Protein AF-A0A821Y9J2-F1 (afdb_monomer_lite)

Organism: NCBI:txid345717

Sequence (134 aa):
MSSCFGCQQLVSVTDKICCFDCKNNFHYGCVGYTKTSFSRLTAKAKSNWKCPACKLPTKNDDKSPVKSISYSPPPHAPLPSAAGNLDEYFRSMEVSLLSKLKTELVSLIEDKILKDIQKKVGAIPQVKAHLDEV

Foldseek 3Di:
DAAAPQPRHDDDPLQWAAALPPRGIHGCVSQPDDSVRVVPQDPVCRNHDHGPVRPDDPPDDDDDPDPPPPPPPPDDDPDPPPVVVVVVVVVVVVVVVVVVVVVVVVVVVVVVVVVVVVVVVVPDPPPPPPPDDD

Secondary structure (DSSP, 8-state):
-EE-TTT-SEE-TTTEEE-TTT--EEETGGGT--HHHHHTS-HHHHHT---HHHHS---------------PPPP------THHHHHHHHHHHHHHHHHHHHHHHHHHHHHHHHHHHHHHHHTS----------

pLDDT: mean 80.77, std 18.37, range [44.44, 97.0]

Radius of gyration: 32.77 Å; chains: 1; bounding box: 93×41×90 Å

InterPro domains:
  IPR001965 Zinc finger, PHD-type [SM00249] (3-55)
  IPR011011 Zinc finger, FYVE/PHD-type [SSF57903] (3-56)
  IPR013083 Zinc finger, RING/FYVE/PHD-type [G3DSA:3.30.40.10] (1-72)
  IPR019786 Zinc finger, PHD-type, conserved site [PS01359] (4-54)
  IPR019787 Zinc finger, PHD-finger [PF27108] (2-54)

Structure (mmCIF, N/CA/C/O backbone):
data_AF-A0A821Y9J2-F1
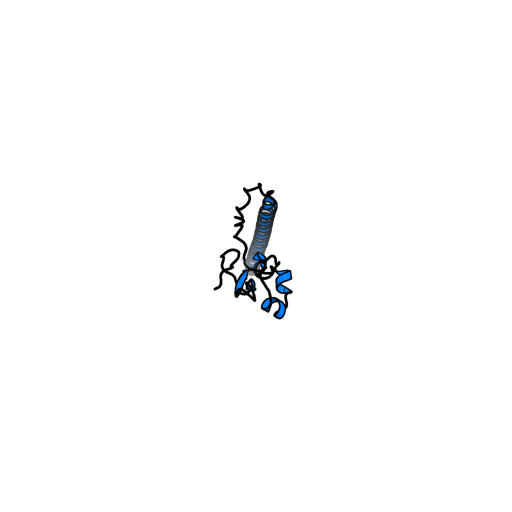#
_entry.id   AF-A0A821Y9J2-F1
#
loop_
_atom_site.group_PDB
_atom_site.id
_atom_site.type_symbol
_atom_site.label_atom_id
_atom_site.label_alt_id
_atom_site.label_comp_id
_atom_site.label_asym_id
_atom_site.label_entity_id
_atom_site.label_seq_id
_atom_site.pdbx_PDB_ins_code
_atom_site.Cartn_x
_atom_site.Cartn_y
_atom_site.Cartn_z
_atom_site.occupancy
_atom_site.B_iso_or_equiv
_atom_site.auth_seq_id
_atom_site.auth_comp_id
_atom_site.auth_asym_id
_atom_site.auth_atom_id
_atom_site.pdbx_PDB_model_num
ATOM 1 N N . MET A 1 1 ? 17.643 -6.835 10.081 1.00 61.47 1 MET A N 1
ATOM 2 C CA . MET A 1 1 ? 16.664 -5.972 9.380 1.00 61.47 1 MET A CA 1
ATOM 3 C C . MET A 1 1 ? 17.356 -5.364 8.170 1.00 61.47 1 MET A C 1
ATOM 5 O O . MET A 1 1 ? 18.513 -4.996 8.302 1.00 61.47 1 MET A O 1
ATOM 9 N N . SER A 1 2 ? 16.714 -5.325 7.003 1.00 86.19 2 SER A N 1
ATOM 10 C CA . SER A 1 2 ? 17.305 -4.765 5.775 1.00 86.19 2 SER A CA 1
ATOM 11 C C . SER A 1 2 ? 16.706 -3.394 5.465 1.00 86.19 2 SER A C 1
ATOM 13 O O . SER A 1 2 ? 15.494 -3.222 5.598 1.00 86.19 2 SER A O 1
ATOM 15 N N . SER A 1 3 ? 17.535 -2.444 5.036 1.00 94.88 3 SER A N 1
ATOM 16 C CA . SER A 1 3 ? 17.102 -1.133 4.544 1.00 94.88 3 SER A CA 1
ATOM 17 C C . SER A 1 3 ? 16.779 -1.172 3.048 1.00 94.88 3 SER A C 1
ATOM 19 O O . SER A 1 3 ? 17.270 -2.022 2.300 1.00 94.88 3 SER A O 1
ATOM 21 N N . CYS A 1 4 ? 15.911 -0.262 2.619 1.00 95.56 4 CYS A N 1
ATOM 22 C CA . CYS A 1 4 ? 15.551 -0.061 1.227 1.00 95.56 4 CYS A CA 1
ATOM 23 C C . CYS A 1 4 ? 16.671 0.696 0.531 1.00 95.56 4 CYS A C 1
ATOM 25 O O . CYS A 1 4 ? 17.029 1.788 0.957 1.00 95.56 4 CYS A O 1
ATOM 27 N N . PHE A 1 5 ? 17.176 0.182 -0.582 1.00 94.75 5 PHE A N 1
ATOM 28 C CA . PHE A 1 5 ? 18.207 0.881 -1.344 1.00 94.75 5 PHE A CA 1
ATOM 29 C C . PHE A 1 5 ? 17.687 2.175 -2.004 1.00 94.75 5 PHE A C 1
ATOM 31 O O . PHE A 1 5 ? 18.462 3.088 -2.256 1.00 94.75 5 PHE A O 1
ATOM 38 N N . GLY A 1 6 ? 16.375 2.280 -2.260 1.00 91.38 6 GLY A N 1
ATOM 39 C CA . GLY A 1 6 ? 15.769 3.460 -2.890 1.00 91.38 6 GLY A CA 1
ATOM 40 C C . GLY A 1 6 ? 15.530 4.637 -1.938 1.00 91.38 6 GLY A C 1
ATOM 41 O O . GLY A 1 6 ? 15.827 5.771 -2.290 1.00 91.38 6 GLY A O 1
ATOM 42 N N . CYS A 1 7 ? 14.998 4.381 -0.739 1.00 94.31 7 CYS A N 1
ATOM 43 C CA . CYS A 1 7 ? 14.634 5.433 0.224 1.00 94.31 7 CYS A CA 1
ATOM 44 C C . CYS A 1 7 ? 15.419 5.382 1.542 1.00 94.31 7 CYS A C 1
ATOM 46 O O . CYS A 1 7 ? 15.161 6.184 2.432 1.00 94.31 7 CYS A O 1
ATOM 48 N N . GLN A 1 8 ? 16.338 4.425 1.693 1.00 94.00 8 GLN A N 1
ATOM 49 C CA . GLN A 1 8 ? 17.177 4.199 2.880 1.00 94.00 8 GLN A CA 1
ATOM 50 C C . GLN A 1 8 ? 16.425 3.860 4.182 1.00 94.00 8 GLN A C 1
ATOM 52 O O . GLN A 1 8 ? 17.053 3.587 5.202 1.00 94.00 8 GLN A O 1
ATOM 57 N N . GLN A 1 9 ? 15.093 3.777 4.157 1.00 93.56 9 GLN A N 1
ATOM 58 C CA . GLN A 1 9 ? 14.280 3.396 5.314 1.00 93.56 9 GLN A CA 1
ATOM 59 C C . GLN A 1 9 ? 14.241 1.876 5.525 1.00 93.56 9 GLN A C 1
ATOM 61 O O . GLN A 1 9 ? 14.489 1.091 4.607 1.00 93.56 9 GLN A O 1
ATOM 66 N N . LEU A 1 10 ? 13.896 1.444 6.740 1.00 94.81 10 LEU A N 1
ATOM 67 C CA . LEU A 1 10 ? 13.736 0.027 7.077 1.00 94.81 10 LEU A CA 1
ATOM 68 C C . LEU A 1 10 ? 12.617 -0.631 6.256 1.00 94.81 10 LEU A C 1
ATOM 70 O O . LEU A 1 10 ? 11.542 -0.063 6.059 1.00 94.81 10 LEU A O 1
ATOM 74 N N . VAL A 1 11 ? 12.864 -1.858 5.795 1.00 94.06 11 VAL A N 1
ATOM 75 C CA . VAL A 1 11 ? 11.903 -2.646 5.012 1.00 94.06 11 VAL A CA 1
ATOM 76 C C . VAL A 1 11 ? 11.350 -3.780 5.870 1.00 94.06 11 VAL A C 1
ATOM 78 O O . VAL A 1 11 ? 12.106 -4.608 6.387 1.00 94.06 11 VAL A O 1
ATOM 81 N N . SER A 1 12 ? 10.023 -3.832 5.995 1.00 91.19 12 SER A N 1
ATOM 82 C CA . SER A 1 12 ? 9.306 -4.944 6.624 1.00 91.19 12 SER A CA 1
ATOM 83 C C . SER A 1 12 ? 9.428 -6.210 5.767 1.00 91.19 12 SER A C 1
ATOM 85 O O . SER A 1 12 ? 9.568 -6.140 4.549 1.00 91.19 12 SER A O 1
ATOM 87 N N . VAL A 1 13 ? 9.354 -7.400 6.370 1.00 87.94 13 VAL A N 1
ATOM 88 C CA . VAL A 1 13 ? 9.449 -8.664 5.610 1.00 87.94 13 VAL A CA 1
ATOM 89 C C . VAL A 1 13 ? 8.327 -8.785 4.569 1.00 87.94 13 VAL A C 1
ATOM 91 O O . VAL A 1 13 ? 8.549 -9.340 3.495 1.00 87.94 13 VAL A O 1
ATOM 94 N N . THR A 1 14 ? 7.149 -8.229 4.860 1.00 88.94 14 THR A N 1
ATOM 95 C CA . THR A 1 14 ? 5.960 -8.274 3.998 1.00 88.94 14 THR A CA 1
ATOM 96 C C . THR A 1 14 ? 6.029 -7.316 2.817 1.00 88.94 14 THR A C 1
ATOM 98 O O . THR A 1 14 ? 5.460 -7.618 1.771 1.00 88.94 14 THR A O 1
ATOM 101 N N . ASP A 1 15 ? 6.743 -6.196 2.955 1.00 90.31 15 ASP A N 1
ATOM 102 C CA . ASP A 1 15 ? 6.830 -5.167 1.912 1.00 90.31 15 ASP A CA 1
ATOM 103 C C . ASP A 1 15 ? 8.137 -5.245 1.108 1.00 90.31 15 ASP A C 1
ATOM 105 O O . ASP A 1 15 ? 8.408 -4.394 0.256 1.00 90.31 15 ASP A O 1
ATOM 109 N N . LYS A 1 16 ? 8.944 -6.280 1.368 1.00 94.44 16 LYS A N 1
ATOM 110 C CA . LYS A 1 16 ? 10.270 -6.481 0.788 1.00 94.44 16 LYS A CA 1
ATOM 111 C C . LYS A 1 16 ? 10.221 -7.170 -0.569 1.00 94.44 16 LYS A C 1
ATOM 113 O O . LYS A 1 16 ? 9.673 -8.263 -0.708 1.00 94.44 16 LYS A O 1
ATOM 118 N N . ILE A 1 17 ? 10.933 -6.601 -1.535 1.00 95.25 17 ILE A N 1
ATOM 119 C CA . ILE A 1 17 ? 11.328 -7.268 -2.777 1.00 95.25 17 ILE A CA 1
ATOM 120 C C . ILE A 1 17 ? 12.850 -7.185 -2.940 1.00 95.25 17 ILE A C 1
ATOM 122 O O . ILE A 1 17 ? 13.462 -6.173 -2.598 1.00 95.25 17 ILE A O 1
ATOM 126 N N . CYS A 1 18 ? 13.474 -8.265 -3.409 1.00 96.00 18 CYS A N 1
ATOM 127 C CA . CYS A 1 18 ? 14.926 -8.360 -3.550 1.00 96.00 18 CYS A CA 1
ATOM 128 C C . CYS A 1 18 ? 15.294 -8.491 -5.026 1.00 96.00 18 CYS A C 1
ATOM 130 O O . CYS A 1 18 ? 14.705 -9.304 -5.737 1.00 96.00 18 CYS A O 1
ATOM 132 N N . CYS A 1 19 ? 16.252 -7.687 -5.485 1.00 96.00 19 CYS A N 1
ATOM 133 C CA . CYS A 1 19 ? 16.752 -7.787 -6.850 1.00 96.00 19 CYS A CA 1
ATOM 134 C C . CYS A 1 19 ? 17.575 -9.067 -7.030 1.00 96.00 19 CYS A C 1
ATOM 136 O O . CYS A 1 19 ? 18.508 -9.324 -6.269 1.00 96.00 19 CYS A O 1
ATOM 138 N N . PHE A 1 20 ? 17.280 -9.837 -8.074 1.00 95.38 20 PHE A N 1
ATOM 139 C CA . PHE A 1 20 ? 18.006 -11.059 -8.395 1.00 95.38 20 PHE A CA 1
ATOM 140 C C . PHE A 1 20 ? 19.483 -10.799 -8.723 1.00 95.38 20 PHE A C 1
ATOM 142 O O . PHE A 1 20 ? 20.326 -11.595 -8.314 1.00 95.38 20 PHE A O 1
ATOM 149 N N . ASP A 1 21 ? 19.801 -9.682 -9.379 1.00 94.62 21 ASP A N 1
ATOM 150 C CA . ASP A 1 21 ? 21.167 -9.381 -9.820 1.00 94.62 21 ASP A CA 1
ATOM 151 C C . ASP A 1 21 ? 21.983 -8.706 -8.706 1.00 94.62 21 ASP A C 1
ATOM 153 O O . ASP A 1 21 ? 22.954 -9.273 -8.215 1.00 94.62 21 ASP A O 1
ATOM 157 N N . CYS A 1 22 ? 21.568 -7.521 -8.242 1.00 94.56 22 CYS A N 1
ATOM 158 C CA . CYS A 1 22 ? 22.344 -6.741 -7.268 1.00 94.56 22 CYS A CA 1
ATOM 159 C C . CYS A 1 22 ? 22.079 -7.091 -5.796 1.00 94.56 22 CYS A C 1
ATOM 161 O O . CYS A 1 22 ? 22.680 -6.482 -4.917 1.00 94.56 22 CYS A O 1
ATOM 163 N N . LYS A 1 23 ? 21.156 -8.021 -5.507 1.00 94.94 23 LYS A N 1
ATOM 164 C CA . LYS A 1 23 ? 20.780 -8.482 -4.150 1.00 94.94 23 LYS A CA 1
ATOM 165 C C . LYS A 1 23 ? 20.312 -7.390 -3.176 1.00 94.94 23 LYS A C 1
ATOM 167 O O . LYS A 1 23 ? 20.093 -7.661 -1.996 1.00 94.94 23 LYS A O 1
ATOM 172 N N . ASN A 1 24 ? 20.097 -6.172 -3.668 1.00 95.44 24 ASN A N 1
ATOM 173 C CA . ASN A 1 24 ? 19.572 -5.069 -2.878 1.00 95.44 24 ASN A CA 1
ATOM 174 C C . ASN A 1 24 ? 18.085 -5.267 -2.563 1.00 95.44 24 ASN A C 1
ATOM 176 O O . ASN A 1 24 ? 17.319 -5.798 -3.377 1.00 95.44 24 ASN A O 1
ATOM 180 N N . ASN A 1 25 ? 17.688 -4.797 -1.379 1.00 95.88 25 ASN A N 1
ATOM 181 C CA . ASN A 1 25 ? 16.315 -4.855 -0.891 1.00 95.88 25 ASN A CA 1
ATOM 182 C C . ASN A 1 25 ? 15.598 -3.537 -1.184 1.00 95.88 25 ASN A C 1
ATOM 184 O O . ASN A 1 25 ? 16.173 -2.459 -1.041 1.00 95.88 25 ASN A O 1
ATOM 188 N N . PHE A 1 26 ? 14.329 -3.628 -1.562 1.00 95.62 26 PHE A N 1
ATOM 189 C CA . PHE A 1 26 ? 13.484 -2.481 -1.865 1.00 95.62 26 PHE A CA 1
ATOM 190 C C . PHE A 1 26 ? 12.104 -2.675 -1.240 1.00 95.62 26 PHE A C 1
ATOM 192 O O . PHE A 1 26 ? 11.627 -3.807 -1.127 1.00 95.62 26 PHE A O 1
ATOM 199 N N . HIS A 1 27 ? 11.434 -1.578 -0.888 1.00 96.62 27 HIS A N 1
ATOM 200 C CA . HIS A 1 27 ? 9.980 -1.618 -0.743 1.00 96.62 27 HIS A CA 1
ATOM 201 C C . HIS A 1 27 ? 9.363 -1.823 -2.123 1.00 96.62 27 HIS A C 1
ATOM 203 O O . HIS A 1 27 ? 9.787 -1.171 -3.081 1.00 96.62 27 HIS A O 1
ATOM 209 N N . TYR A 1 28 ? 8.327 -2.656 -2.235 1.00 95.44 28 TYR A N 1
ATOM 210 C CA . TYR A 1 28 ? 7.600 -2.797 -3.505 1.00 95.44 28 TYR A CA 1
ATOM 211 C C . TYR A 1 28 ? 7.069 -1.441 -4.013 1.00 95.44 28 TYR A C 1
ATOM 213 O O . TYR A 1 28 ? 7.065 -1.199 -5.219 1.00 95.44 28 TYR A O 1
ATOM 221 N N . GLY A 1 29 ? 6.705 -0.530 -3.100 1.00 95.25 29 GLY A N 1
ATOM 222 C CA . GLY A 1 29 ? 6.253 0.825 -3.423 1.00 95.25 29 GLY A CA 1
ATOM 223 C C . GLY A 1 29 ? 7.350 1.712 -4.017 1.00 95.25 29 GLY A C 1
ATOM 224 O O . GLY A 1 29 ? 7.105 2.408 -4.997 1.00 95.25 29 GLY A O 1
ATOM 225 N N . CYS A 1 30 ? 8.586 1.628 -3.509 1.00 94.94 30 CYS A N 1
ATOM 226 C CA . CYS A 1 30 ? 9.722 2.404 -4.029 1.00 94.94 30 CYS A CA 1
ATOM 227 C C . CYS A 1 30 ? 10.096 2.041 -5.471 1.00 94.94 30 CYS A C 1
ATOM 229 O O . CYS A 1 30 ? 10.804 2.793 -6.131 1.00 94.94 30 CYS A O 1
ATOM 231 N N . VAL A 1 31 ? 9.649 0.880 -5.951 1.00 93.75 31 VAL A N 1
ATOM 232 C CA . VAL A 1 31 ? 9.928 0.385 -7.305 1.00 93.75 31 VAL A CA 1
ATOM 233 C C . VAL A 1 31 ? 8.672 0.349 -8.182 1.00 93.75 31 VAL A C 1
ATOM 235 O O . VAL A 1 31 ? 8.684 -0.278 -9.239 1.00 93.75 31 VAL A O 1
ATOM 238 N N . GLY A 1 32 ? 7.601 1.031 -7.757 1.00 91.88 32 GLY A N 1
ATOM 239 C CA . GLY A 1 32 ? 6.408 1.288 -8.567 1.00 91.88 32 GLY A CA 1
ATOM 240 C C . GLY A 1 32 ? 5.311 0.224 -8.504 1.00 91.88 32 GLY A C 1
ATOM 241 O O . GLY A 1 32 ? 4.380 0.280 -9.304 1.00 91.88 32 GLY A O 1
ATOM 242 N N . TYR A 1 33 ? 5.374 -0.741 -7.581 1.00 93.88 33 TYR A N 1
ATOM 243 C CA . TYR A 1 33 ? 4.249 -1.652 -7.356 1.00 93.88 33 TYR A CA 1
ATOM 244 C C . TYR A 1 33 ? 3.246 -1.075 -6.362 1.00 93.88 33 TYR A C 1
ATOM 246 O O . TYR A 1 33 ? 3.590 -0.442 -5.366 1.00 93.88 33 TYR A O 1
ATOM 254 N N . THR A 1 34 ? 1.984 -1.408 -6.588 1.00 94.88 34 THR A N 1
ATOM 255 C CA . THR A 1 34 ? 0.922 -1.301 -5.586 1.00 94.88 34 THR A CA 1
ATOM 256 C C . THR A 1 34 ? 0.865 -2.573 -4.740 1.00 94.88 34 THR A C 1
ATOM 258 O O . THR A 1 34 ? 1.289 -3.645 -5.177 1.00 94.88 34 THR A O 1
ATOM 261 N N . LYS A 1 35 ? 0.262 -2.504 -3.548 1.00 92.75 35 LYS A N 1
ATOM 262 C CA . LYS A 1 35 ? 0.072 -3.683 -2.683 1.00 92.75 35 LYS A CA 1
ATOM 263 C C . LYS A 1 35 ? -0.643 -4.835 -3.409 1.00 92.75 35 LYS A C 1
ATOM 265 O O . LYS A 1 35 ? -0.257 -5.990 -3.259 1.00 92.75 35 LYS A O 1
ATOM 270 N N . THR A 1 36 ? -1.645 -4.515 -4.231 1.00 93.06 36 THR A N 1
ATOM 271 C CA . THR A 1 36 ? -2.427 -5.488 -5.014 1.00 93.06 36 THR A CA 1
ATOM 272 C C . THR A 1 36 ? -1.638 -6.108 -6.165 1.00 93.06 36 THR A C 1
ATOM 274 O O . THR A 1 36 ? -1.768 -7.298 -6.434 1.00 93.06 36 THR A O 1
ATOM 277 N N . SER A 1 37 ? -0.798 -5.336 -6.856 1.00 93.12 37 SER A N 1
ATOM 278 C CA . SER A 1 37 ? 0.056 -5.883 -7.919 1.00 93.12 37 SER A CA 1
ATOM 279 C C . SER A 1 37 ? 1.203 -6.714 -7.346 1.00 93.12 37 SER A C 1
ATOM 281 O O . SER A 1 37 ? 1.516 -7.767 -7.897 1.00 93.12 37 SER A O 1
ATOM 283 N N . PHE A 1 38 ? 1.765 -6.315 -6.202 1.00 94.50 38 PHE A N 1
ATOM 284 C CA . PHE A 1 38 ? 2.802 -7.074 -5.505 1.00 94.50 38 PHE A CA 1
ATOM 285 C C . PHE A 1 38 ? 2.286 -8.397 -4.916 1.00 94.50 38 PHE A C 1
ATOM 287 O O . PHE A 1 38 ? 2.983 -9.415 -4.976 1.00 94.50 38 PHE A O 1
ATOM 294 N N . SER A 1 39 ? 1.066 -8.422 -4.369 1.00 93.56 39 SER A N 1
ATOM 295 C CA . SER A 1 39 ? 0.463 -9.654 -3.842 1.00 93.56 39 SER A CA 1
ATOM 296 C C . SER A 1 39 ? 0.145 -10.671 -4.940 1.00 93.56 39 SER A C 1
ATOM 298 O O . SER A 1 39 ? 0.272 -11.869 -4.707 1.00 93.56 39 SER A O 1
ATOM 300 N N . ARG A 1 40 ? -0.184 -10.204 -6.150 1.00 94.31 40 ARG A N 1
ATOM 301 C CA . ARG A 1 40 ? -0.430 -11.051 -7.328 1.00 94.31 40 ARG A CA 1
ATOM 302 C C . ARG A 1 40 ? 0.833 -11.672 -7.929 1.00 94.31 40 ARG A C 1
ATOM 304 O O . ARG A 1 40 ? 0.717 -12.598 -8.729 1.00 94.31 40 ARG A O 1
ATOM 311 N N . LEU A 1 41 ? 2.029 -11.183 -7.587 1.00 91.81 41 LEU A N 1
ATOM 312 C CA . LEU A 1 41 ? 3.273 -11.777 -8.080 1.00 91.81 41 LEU A CA 1
ATOM 313 C C . LEU A 1 41 ? 3.458 -13.184 -7.501 1.00 91.81 41 LEU A C 1
ATOM 315 O O . LEU A 1 41 ? 3.460 -13.378 -6.284 1.00 91.81 41 LEU A O 1
ATOM 319 N N . THR A 1 42 ? 3.695 -14.155 -8.382 1.00 94.62 42 THR A N 1
ATOM 320 C CA . THR A 1 42 ? 4.042 -15.522 -7.982 1.00 94.62 42 THR A CA 1
ATOM 321 C C . THR A 1 42 ? 5.395 -15.555 -7.269 1.00 94.62 42 THR A C 1
ATOM 323 O O . THR A 1 42 ? 6.247 -14.688 -7.483 1.00 94.62 42 THR A O 1
ATOM 326 N N . ALA A 1 43 ? 5.639 -16.585 -6.454 1.00 92.31 43 ALA A N 1
ATOM 327 C CA . ALA A 1 43 ? 6.927 -16.761 -5.776 1.00 92.31 43 ALA A CA 1
ATOM 328 C C . ALA A 1 43 ? 8.110 -16.763 -6.767 1.00 92.31 43 ALA A C 1
ATOM 330 O O . ALA A 1 43 ? 9.118 -16.102 -6.525 1.00 92.31 43 ALA A O 1
ATOM 331 N N . LYS A 1 44 ? 7.938 -17.408 -7.931 1.00 93.50 44 LYS A N 1
ATOM 332 C CA . LYS A 1 44 ? 8.924 -17.430 -9.025 1.00 93.50 44 LYS A CA 1
ATOM 333 C C . LYS A 1 44 ? 9.176 -16.044 -9.629 1.00 93.50 44 LYS A C 1
ATOM 335 O O . LYS A 1 44 ? 10.307 -15.715 -9.973 1.00 93.50 44 LYS A O 1
ATOM 340 N N . ALA A 1 45 ? 8.137 -15.221 -9.776 1.00 92.75 45 ALA A N 1
ATOM 341 C CA . ALA A 1 45 ? 8.298 -13.854 -10.268 1.00 92.75 45 ALA A CA 1
ATOM 342 C C . ALA A 1 45 ? 9.036 -12.976 -9.248 1.00 92.75 45 ALA A C 1
ATOM 344 O O . ALA A 1 45 ? 9.894 -12.188 -9.634 1.00 92.75 45 ALA A O 1
ATOM 345 N N . LYS A 1 46 ? 8.748 -13.146 -7.950 1.00 93.44 46 LYS A N 1
ATOM 346 C CA . LYS A 1 46 ? 9.439 -12.431 -6.867 1.00 93.44 46 LYS A CA 1
ATOM 347 C C . LYS A 1 46 ? 10.915 -12.819 -6.772 1.00 93.44 46 LYS A C 1
ATOM 349 O O . LYS A 1 46 ? 11.745 -11.938 -6.592 1.00 93.44 46 LYS A O 1
ATOM 354 N N . SER A 1 47 ? 11.250 -14.102 -6.926 1.00 92.38 47 SER A N 1
ATOM 355 C CA . SER A 1 47 ? 12.639 -14.576 -6.850 1.00 92.38 47 SER A CA 1
ATOM 356 C C . SER A 1 47 ? 13.501 -14.117 -8.027 1.00 92.38 47 SER A C 1
ATOM 358 O O . SER A 1 47 ? 14.694 -13.903 -7.852 1.00 92.38 47 SER A O 1
ATOM 360 N N . ASN A 1 48 ? 12.904 -13.946 -9.209 1.00 95.38 48 ASN A N 1
ATOM 361 C CA . ASN A 1 48 ? 13.596 -13.526 -10.433 1.00 95.38 48 ASN A CA 1
ATOM 362 C C . ASN A 1 48 ? 13.434 -12.029 -10.731 1.00 95.38 48 ASN A C 1
ATOM 364 O O . ASN A 1 48 ? 13.758 -11.568 -11.828 1.00 95.38 48 ASN A O 1
ATOM 368 N N . TRP A 1 49 ? 12.877 -11.265 -9.793 1.00 95.81 49 TRP A N 1
ATOM 369 C CA . TRP A 1 49 ? 12.620 -9.853 -10.012 1.00 95.81 49 TRP A CA 1
ATOM 370 C C . TRP A 1 49 ? 13.934 -9.069 -10.113 1.00 95.81 49 TRP A C 1
ATOM 372 O O . TRP A 1 49 ? 14.847 -9.253 -9.313 1.00 95.81 49 TRP A O 1
ATOM 382 N N . LYS A 1 50 ? 14.019 -8.158 -11.087 1.00 95.81 50 LYS A N 1
ATOM 383 C CA . LYS A 1 50 ? 15.165 -7.261 -11.289 1.00 95.81 50 LYS A CA 1
ATOM 384 C C . LYS A 1 50 ? 14.758 -5.812 -11.042 1.00 95.81 50 LYS A C 1
ATOM 386 O O . LYS A 1 50 ? 13.688 -5.389 -11.490 1.00 95.81 50 LYS A O 1
ATOM 391 N N . CYS A 1 51 ? 15.611 -5.047 -10.364 1.00 94.56 51 CYS A N 1
ATOM 392 C CA . CYS A 1 51 ? 15.371 -3.625 -10.135 1.00 94.56 51 CYS A CA 1
ATOM 393 C C . CYS A 1 51 ? 15.515 -2.816 -11.436 1.00 94.56 51 CYS A C 1
ATOM 395 O O . CYS A 1 51 ? 16.136 -3.299 -12.385 1.00 94.56 51 CYS A O 1
ATOM 397 N N . PRO A 1 52 ? 14.970 -1.587 -11.503 1.00 90.12 52 PRO A N 1
ATOM 398 C CA . PRO A 1 52 ? 15.066 -0.750 -12.699 1.00 90.12 52 PRO A CA 1
ATOM 399 C C . PRO A 1 52 ? 16.504 -0.563 -13.200 1.00 90.12 52 PRO A C 1
ATOM 401 O O . PRO A 1 52 ? 16.741 -0.670 -14.397 1.00 90.12 52 PRO A O 1
ATOM 404 N N . ALA A 1 53 ? 17.471 -0.397 -12.291 1.00 90.25 53 ALA A N 1
ATOM 405 C CA . ALA A 1 53 ? 18.883 -0.262 -12.647 1.00 90.25 53 ALA A CA 1
ATOM 406 C C . ALA A 1 53 ? 19.460 -1.525 -13.317 1.00 90.25 53 ALA A C 1
ATOM 408 O O . ALA A 1 53 ? 20.194 -1.412 -14.289 1.00 90.25 53 ALA A O 1
ATOM 409 N N . CYS A 1 54 ? 19.094 -2.722 -12.845 1.00 91.19 54 CYS A N 1
ATOM 410 C CA . CYS A 1 54 ? 19.555 -3.995 -13.420 1.00 91.19 54 CYS A CA 1
ATOM 411 C C . CYS A 1 54 ? 18.749 -4.444 -14.651 1.00 91.19 54 CYS A C 1
ATOM 413 O O . CYS A 1 54 ? 19.159 -5.363 -15.353 1.00 91.19 54 CYS A O 1
ATOM 415 N N . LYS A 1 55 ? 17.578 -3.845 -14.900 1.00 89.38 55 LYS A N 1
ATOM 416 C CA . LYS A 1 55 ? 16.782 -4.101 -16.110 1.00 89.38 55 LYS A CA 1
ATOM 417 C C . LYS A 1 55 ? 17.302 -3.343 -17.328 1.00 89.38 55 LYS A C 1
ATOM 419 O O . LYS A 1 55 ? 17.017 -3.761 -18.446 1.00 89.38 55 LYS A O 1
ATOM 424 N N . LEU A 1 56 ? 18.011 -2.234 -17.124 1.00 84.38 56 LEU A N 1
ATOM 425 C CA . LEU A 1 56 ? 18.615 -1.488 -18.220 1.00 84.38 56 LEU A CA 1
ATOM 426 C C . LEU A 1 56 ? 19.759 -2.317 -18.830 1.00 84.38 56 LEU A C 1
ATOM 428 O O . LEU A 1 56 ? 20.578 -2.852 -18.082 1.00 84.38 56 LEU A O 1
ATOM 432 N N . PRO A 1 57 ? 19.838 -2.443 -20.166 1.00 69.31 57 PRO A N 1
ATOM 433 C CA . PRO A 1 57 ? 20.946 -3.134 -20.804 1.00 69.31 57 PRO A CA 1
ATOM 434 C C . PRO A 1 57 ? 22.249 -2.376 -20.533 1.00 69.31 57 PRO A C 1
ATOM 436 O O . PRO A 1 57 ? 22.392 -1.207 -20.897 1.00 69.31 57 PRO A O 1
ATOM 439 N N . THR A 1 58 ? 23.215 -3.043 -19.904 1.00 62.22 58 THR A N 1
ATOM 440 C CA . THR A 1 58 ? 24.596 -2.565 -19.841 1.00 62.22 58 THR A CA 1
ATOM 441 C C . THR A 1 58 ? 25.167 -2.596 -21.254 1.00 62.22 58 THR A C 1
ATOM 443 O O . THR A 1 58 ? 25.463 -3.667 -21.783 1.00 62.22 58 THR A O 1
ATOM 446 N N . LYS A 1 59 ? 25.295 -1.425 -21.884 1.00 53.12 59 LYS A N 1
ATOM 447 C CA . LYS A 1 59 ? 26.138 -1.236 -23.070 1.00 53.12 59 LYS A CA 1
ATOM 448 C C . LYS A 1 59 ? 27.587 -1.500 -22.648 1.00 53.12 59 LYS A C 1
ATOM 450 O O . LYS A 1 59 ? 28.255 -0.602 -22.148 1.00 53.12 59 LYS A O 1
ATOM 455 N N . ASN A 1 60 ? 28.038 -2.740 -22.790 1.00 55.03 60 ASN A N 1
ATOM 456 C CA . ASN A 1 60 ? 29.457 -3.061 -22.775 1.00 55.03 60 ASN A CA 1
ATOM 457 C C . ASN A 1 60 ? 29.961 -2.894 -24.207 1.00 55.03 60 ASN A C 1
ATOM 459 O O . ASN A 1 60 ? 29.771 -3.799 -25.005 1.00 55.03 60 ASN A O 1
ATOM 463 N N . ASP A 1 61 ? 30.567 -1.748 -24.508 1.00 51.12 61 ASP A N 1
ATOM 464 C CA . ASP A 1 61 ? 31.565 -1.639 -25.570 1.00 51.12 61 ASP A CA 1
ATOM 465 C C . ASP A 1 61 ? 32.676 -0.691 -25.104 1.00 51.12 61 ASP A C 1
ATOM 467 O O . ASP A 1 61 ? 32.437 0.405 -24.592 1.00 51.12 61 ASP A O 1
ATOM 471 N N . ASP A 1 62 ? 33.891 -1.204 -25.238 1.00 63.34 62 ASP A N 1
ATOM 472 C CA . ASP A 1 62 ? 35.183 -0.658 -24.846 1.00 63.34 62 ASP A CA 1
ATOM 473 C C . ASP A 1 62 ? 35.514 0.698 -25.513 1.00 63.34 62 ASP A C 1
ATOM 475 O O . ASP A 1 62 ? 35.193 0.942 -26.674 1.00 63.34 62 ASP A O 1
ATOM 479 N N . LYS A 1 63 ? 36.256 1.545 -24.782 1.00 51.88 63 LYS A N 1
ATOM 480 C CA . LYS A 1 63 ? 36.956 2.780 -25.217 1.00 51.88 63 LYS A CA 1
ATOM 481 C C . LYS A 1 63 ? 36.121 3.923 -25.834 1.00 51.88 63 LYS A C 1
ATOM 483 O O . LYS A 1 63 ? 36.094 4.128 -27.044 1.00 51.88 63 LYS A O 1
ATOM 488 N N . SER A 1 64 ? 35.634 4.837 -24.991 1.00 48.03 64 SER A N 1
ATOM 489 C CA . SER A 1 64 ? 35.465 6.254 -25.373 1.00 48.03 64 SER A CA 1
ATOM 490 C C . SER A 1 64 ? 35.548 7.156 -24.132 1.00 48.03 64 SER A C 1
ATOM 492 O O . SER A 1 64 ? 35.107 6.721 -23.065 1.00 48.03 64 SER A O 1
ATOM 494 N N . PRO A 1 65 ? 36.131 8.373 -24.203 1.00 51.19 65 PRO A N 1
ATOM 495 C CA . PRO A 1 65 ? 36.315 9.212 -23.029 1.00 51.19 65 PRO A CA 1
ATOM 496 C C . PRO A 1 65 ? 34.957 9.578 -22.439 1.00 51.19 65 PRO A C 1
ATOM 498 O O . PRO A 1 65 ? 34.035 9.991 -23.144 1.00 51.19 65 PRO A O 1
ATOM 501 N N . VAL A 1 66 ? 34.862 9.403 -21.126 1.00 46.16 66 VAL A N 1
ATOM 502 C CA . VAL A 1 66 ? 33.683 9.635 -20.299 1.00 46.16 66 VAL A CA 1
ATOM 503 C C . VAL A 1 66 ? 33.119 11.028 -20.580 1.00 46.16 66 VAL A C 1
ATOM 505 O O . VAL A 1 66 ? 33.632 12.031 -20.089 1.00 46.16 66 VAL A O 1
ATOM 508 N N . LYS A 1 67 ? 32.018 11.105 -21.336 1.00 48.06 67 LYS A N 1
ATOM 509 C CA . LYS A 1 67 ? 31.129 12.264 -21.257 1.00 48.06 67 LYS A CA 1
ATOM 510 C C . LYS A 1 67 ? 30.332 12.077 -19.975 1.00 48.06 67 LYS A C 1
ATOM 512 O O . LYS A 1 67 ? 29.288 11.431 -19.955 1.00 48.06 67 LYS A O 1
ATOM 517 N N . SER A 1 68 ? 30.897 12.576 -18.883 1.00 49.59 68 SER A N 1
ATOM 518 C CA . SER A 1 68 ? 30.234 12.726 -17.599 1.00 49.59 68 SER A CA 1
ATOM 519 C C . SER A 1 68 ? 29.005 13.603 -17.807 1.00 49.59 68 SER A C 1
ATOM 521 O O . SER A 1 68 ? 29.078 14.830 -17.755 1.00 49.59 68 SER A O 1
ATOM 523 N N . ILE A 1 69 ? 27.866 12.969 -18.075 1.00 47.16 69 ILE A N 1
ATOM 524 C CA . ILE A 1 69 ? 26.573 13.606 -17.884 1.00 47.16 69 ILE A CA 1
ATOM 525 C C . ILE A 1 69 ? 26.387 13.629 -16.372 1.00 47.16 69 ILE A C 1
ATOM 527 O O . ILE A 1 69 ? 25.862 12.699 -15.763 1.00 47.16 69 ILE A O 1
ATOM 531 N N . S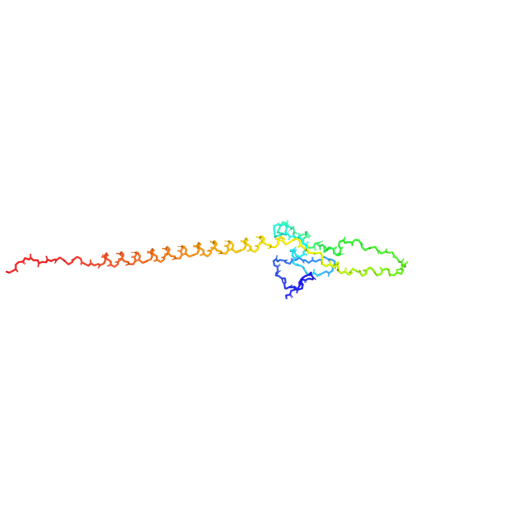ER A 1 70 ? 26.916 14.694 -15.771 1.00 47.12 70 SER A N 1
ATOM 532 C CA . SER A 1 70 ? 26.403 15.235 -14.526 1.00 47.12 70 SER A CA 1
ATOM 533 C C . SER A 1 70 ? 24.903 15.408 -14.726 1.00 47.12 70 SER A C 1
ATOM 535 O O . SER A 1 70 ? 24.461 16.387 -15.325 1.00 47.12 70 SER A O 1
ATOM 537 N N . TYR A 1 71 ? 24.115 14.438 -14.266 1.00 44.44 71 TYR A N 1
ATOM 538 C CA . TYR A 1 71 ? 22.716 14.685 -13.965 1.00 44.44 71 TYR A CA 1
ATOM 539 C C . TYR A 1 71 ? 22.702 15.563 -12.720 1.00 44.44 71 TYR A C 1
ATO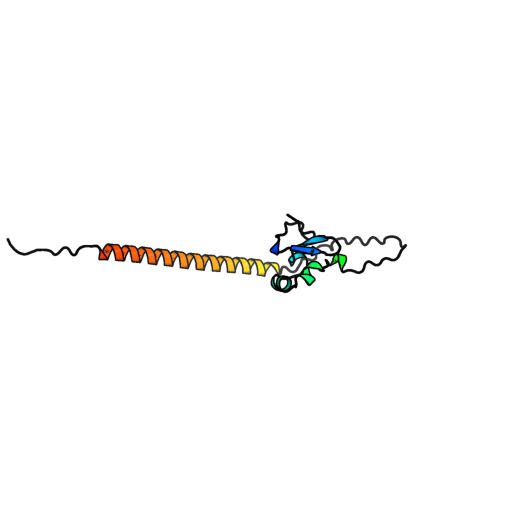M 541 O O . TYR A 1 71 ? 22.512 15.103 -11.597 1.00 44.44 71 TYR A O 1
ATOM 549 N N . SER A 1 72 ? 22.962 16.849 -12.935 1.00 49.28 72 SER A N 1
ATOM 550 C CA . SER A 1 72 ? 22.492 17.891 -12.046 1.00 49.28 72 SER A CA 1
ATOM 551 C C . SER A 1 72 ? 20.984 17.660 -11.910 1.00 49.28 72 SER A C 1
ATOM 553 O O . SER A 1 72 ? 20.313 17.551 -12.944 1.00 49.28 72 SER A O 1
ATOM 555 N N . PRO A 1 73 ? 20.427 17.531 -10.695 1.00 55.09 73 PRO A N 1
ATOM 556 C CA . PRO A 1 73 ? 18.982 17.529 -10.552 1.00 55.09 73 PRO A CA 1
ATOM 557 C C . PRO A 1 73 ? 18.455 18.813 -11.214 1.00 55.09 73 PRO A C 1
ATOM 559 O O . PRO A 1 73 ? 19.044 19.879 -11.003 1.00 55.09 73 PRO A O 1
ATOM 562 N N . PRO A 1 74 ? 17.424 18.733 -12.074 1.00 57.28 74 PRO A N 1
ATOM 563 C CA . PRO A 1 74 ? 16.885 19.918 -12.719 1.00 57.28 74 PRO A CA 1
ATOM 564 C C . PRO A 1 74 ? 16.482 20.930 -11.637 1.00 57.28 74 PRO A C 1
ATOM 566 O O . PRO A 1 74 ? 15.902 20.521 -10.625 1.00 57.28 74 PRO A O 1
ATOM 569 N N . PRO A 1 75 ? 16.802 22.227 -11.806 1.00 54.81 75 PRO A N 1
ATOM 570 C CA . PRO A 1 75 ? 16.372 23.255 -10.872 1.00 54.81 75 PRO A CA 1
ATOM 571 C C . PRO A 1 75 ? 14.857 23.158 -10.759 1.00 54.81 75 PRO A C 1
ATOM 573 O O . PRO A 1 75 ? 14.160 23.135 -11.773 1.00 54.81 75 PRO A O 1
ATOM 576 N N . HIS A 1 76 ? 14.396 23.005 -9.520 1.00 52.25 76 HIS A N 1
ATOM 577 C CA . HIS A 1 76 ? 13.009 22.815 -9.129 1.00 52.25 76 HIS A CA 1
ATOM 578 C C . HIS A 1 76 ? 12.052 23.633 -10.005 1.00 52.25 76 HIS A C 1
ATOM 580 O O . HIS A 1 76 ? 11.820 24.816 -9.764 1.00 52.25 76 HIS A O 1
ATOM 586 N N . ALA A 1 77 ? 11.455 22.981 -11.004 1.00 50.75 77 ALA A N 1
ATOM 587 C CA . ALA A 1 77 ? 10.151 23.402 -11.473 1.00 50.75 77 ALA A CA 1
ATOM 588 C C . ALA A 1 77 ? 9.207 23.224 -10.273 1.00 50.75 77 ALA A C 1
ATOM 590 O O . ALA A 1 77 ? 9.262 22.165 -9.634 1.00 50.75 77 ALA A O 1
ATOM 591 N N . PRO A 1 78 ? 8.374 24.218 -9.920 1.00 50.25 78 PRO A N 1
ATOM 592 C CA . PRO A 1 78 ? 7.334 24.019 -8.928 1.00 50.25 78 PRO A CA 1
ATOM 593 C C . PRO A 1 78 ? 6.492 22.830 -9.387 1.00 50.25 78 PRO A C 1
ATOM 595 O O . PRO A 1 78 ? 5.819 22.895 -10.417 1.00 50.25 78 PRO A O 1
ATOM 598 N N . LEU A 1 79 ? 6.592 21.712 -8.666 1.00 50.25 79 LEU A N 1
ATOM 599 C CA . LEU A 1 79 ? 5.663 20.608 -8.839 1.00 50.25 79 LEU A CA 1
ATOM 600 C C . LEU A 1 79 ? 4.261 21.201 -8.667 1.00 50.25 79 LEU A C 1
ATOM 602 O O . LEU A 1 79 ? 4.035 21.887 -7.666 1.00 50.25 79 LEU A O 1
ATOM 606 N N . PRO A 1 80 ? 3.318 20.977 -9.598 1.00 48.25 80 PRO A N 1
ATOM 607 C CA . PRO A 1 80 ? 1.934 21.316 -9.332 1.00 48.25 80 PRO A CA 1
ATOM 608 C C . PRO A 1 80 ? 1.532 20.555 -8.069 1.00 48.25 80 PRO A C 1
ATOM 610 O O . PRO A 1 80 ? 1.595 19.325 -8.027 1.00 48.25 80 PRO A O 1
ATOM 613 N N . SER A 1 81 ? 1.206 21.308 -7.019 1.00 52.75 81 SER A N 1
ATOM 614 C CA . SER A 1 81 ? 0.809 20.833 -5.698 1.00 52.75 81 SER A CA 1
ATOM 615 C C . SER A 1 81 ? -0.493 20.029 -5.765 1.00 52.75 81 SER A C 1
ATOM 617 O O . SER A 1 81 ? -1.528 20.450 -5.267 1.00 52.75 81 SER A O 1
ATOM 619 N N . ALA A 1 82 ? -0.448 18.825 -6.330 1.00 51.78 82 ALA A N 1
ATOM 620 C CA . ALA A 1 82 ? -1.490 17.814 -6.165 1.00 51.78 82 ALA A CA 1
ATOM 621 C C . ALA A 1 82 ? -1.465 17.197 -4.748 1.00 51.78 82 ALA A C 1
ATOM 623 O O . ALA A 1 82 ? -2.314 16.380 -4.406 1.00 51.78 82 ALA A O 1
ATOM 624 N N . ALA A 1 83 ? -0.513 17.613 -3.901 1.00 54.84 83 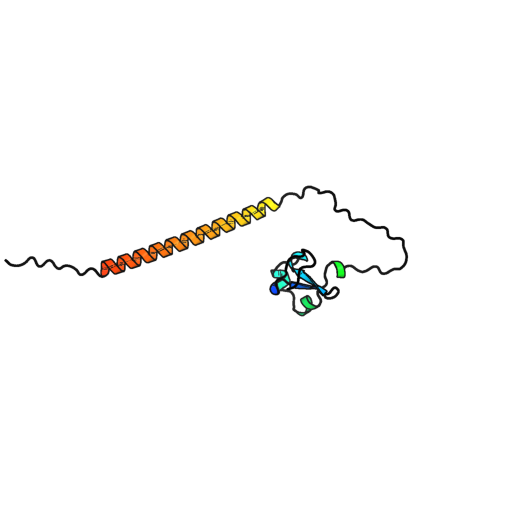ALA A N 1
ATOM 625 C CA . ALA A 1 83 ? -0.422 17.243 -2.491 1.00 54.84 83 ALA A CA 1
ATOM 626 C C . ALA A 1 83 ? -1.567 17.807 -1.625 1.00 54.84 83 ALA A C 1
ATOM 628 O O . ALA A 1 83 ? -1.807 17.281 -0.543 1.00 54.84 83 ALA A O 1
ATOM 629 N N . GLY A 1 84 ? -2.302 18.827 -2.093 1.00 55.00 84 GLY A N 1
ATOM 630 C CA . GLY A 1 84 ? -3.413 19.410 -1.330 1.00 55.00 84 GLY A CA 1
ATOM 631 C C . GLY A 1 84 ? -4.593 18.454 -1.124 1.00 55.00 84 GLY A C 1
ATOM 632 O O . GLY A 1 84 ? -5.254 18.511 -0.097 1.00 55.00 84 GLY A O 1
ATOM 633 N N . ASN A 1 85 ? -4.824 17.527 -2.061 1.00 62.50 85 ASN A N 1
ATOM 634 C CA . ASN A 1 85 ? -5.999 16.650 -2.023 1.00 62.50 85 ASN A CA 1
ATOM 635 C C . ASN A 1 85 ? -5.801 15.416 -1.116 1.00 62.50 85 ASN A C 1
ATOM 637 O O . ASN A 1 85 ? -6.750 14.902 -0.533 1.00 62.50 85 ASN A O 1
ATOM 641 N N . LEU A 1 86 ? -4.556 14.950 -0.958 1.00 78.44 86 LEU A N 1
ATOM 642 C CA . LEU A 1 86 ? -4.239 13.778 -0.133 1.00 78.44 86 LEU A CA 1
ATOM 643 C C . LEU A 1 86 ? -4.295 14.093 1.368 1.00 78.44 86 LEU A C 1
ATOM 645 O O . LEU A 1 86 ? -4.817 13.278 2.123 1.00 78.44 86 LEU A O 1
ATOM 649 N N . ASP A 1 87 ? -3.818 15.269 1.794 1.00 81.38 87 ASP A N 1
ATOM 650 C CA . ASP A 1 87 ? -3.912 15.701 3.201 1.00 81.38 87 ASP A CA 1
ATOM 651 C C . ASP A 1 87 ? -5.375 15.870 3.637 1.00 81.38 87 ASP A C 1
ATOM 653 O O . ASP A 1 87 ? -5.784 15.378 4.688 1.00 81.38 87 ASP A O 1
ATOM 657 N N . GLU A 1 88 ? -6.198 16.478 2.779 1.00 82.06 88 GLU A N 1
ATOM 658 C CA . GLU A 1 88 ? -7.629 16.665 3.025 1.00 82.06 88 GLU A CA 1
ATOM 659 C C . GLU A 1 88 ? -8.389 15.328 3.070 1.00 82.06 88 GLU A C 1
ATOM 661 O O . GLU A 1 88 ? -9.259 15.115 3.922 1.00 82.06 88 GLU A O 1
ATOM 666 N N . TYR A 1 89 ? -8.002 14.366 2.227 1.00 85.88 89 TYR A N 1
ATOM 667 C CA . TYR A 1 89 ? -8.528 13.004 2.288 1.00 85.88 89 TYR A CA 1
ATOM 668 C C . TYR A 1 89 ? -8.156 12.287 3.599 1.00 85.88 89 TYR A C 1
ATOM 670 O O . TYR A 1 89 ? -9.004 11.637 4.212 1.00 85.88 89 TYR A O 1
ATOM 678 N N . PHE A 1 90 ? -6.918 12.432 4.082 1.00 89.69 90 PHE A N 1
ATOM 679 C CA . PHE A 1 90 ? -6.521 11.849 5.367 1.00 89.69 90 PHE A CA 1
ATOM 680 C C . PHE A 1 90 ? -7.246 12.500 6.546 1.00 89.69 90 PHE A C 1
ATOM 682 O O . PHE A 1 90 ? -7.789 11.782 7.386 1.00 89.69 90 PHE A O 1
ATOM 689 N N . ARG A 1 91 ? -7.342 13.835 6.576 1.00 89.44 91 ARG A N 1
ATOM 690 C CA . ARG A 1 91 ? -8.082 14.559 7.621 1.00 89.44 91 ARG A CA 1
ATOM 691 C C . ARG A 1 91 ? -9.559 14.183 7.645 1.00 89.44 91 ARG A C 1
ATOM 693 O O . ARG A 1 91 ? -10.114 13.949 8.716 1.00 89.44 91 ARG A O 1
ATOM 700 N N . SER A 1 92 ? -10.204 14.097 6.483 1.00 89.81 92 SER A N 1
ATOM 701 C CA . SER A 1 92 ? -11.619 13.710 6.404 1.00 89.81 92 SER A CA 1
ATOM 702 C C . SER A 1 92 ? -11.852 12.269 6.869 1.00 89.81 92 SER A C 1
ATOM 704 O O . SER A 1 92 ? -12.816 12.002 7.592 1.00 89.81 92 SER A O 1
ATOM 706 N N . MET A 1 93 ? -10.942 11.346 6.543 1.00 93.94 93 MET A N 1
ATOM 707 C CA . MET A 1 93 ? -10.993 9.971 7.040 1.00 93.94 93 MET A CA 1
ATOM 708 C C . MET A 1 93 ? -10.803 9.898 8.558 1.00 93.94 93 MET A C 1
ATOM 710 O O . MET A 1 93 ? -11.549 9.186 9.229 1.00 93.94 93 MET A O 1
ATOM 714 N N . GLU A 1 94 ? -9.847 10.647 9.105 1.00 94.44 94 GLU A N 1
ATOM 715 C CA . GLU A 1 94 ? -9.579 10.698 10.543 1.00 94.44 94 GLU A CA 1
ATOM 716 C C . GLU A 1 94 ? -10.798 11.214 11.316 1.00 94.44 94 GLU A C 1
ATOM 718 O O . GLU A 1 94 ? -11.270 10.554 12.243 1.00 94.44 94 GLU A O 1
ATOM 723 N N . VAL A 1 95 ? -11.392 12.325 10.871 1.00 93.94 95 VAL A N 1
ATOM 724 C CA . VAL A 1 95 ? -12.616 12.879 11.470 1.00 93.94 95 VAL A CA 1
ATOM 725 C C . VAL A 1 95 ? -13.772 11.881 11.384 1.00 93.94 95 VAL A C 1
ATOM 727 O O . VAL A 1 95 ? -14.517 11.719 12.352 1.00 93.94 95 VAL A O 1
ATOM 730 N N . SER A 1 96 ? -13.915 11.172 10.259 1.00 94.56 96 SER A N 1
ATOM 731 C CA . SER A 1 96 ? -14.965 10.162 10.101 1.00 94.56 96 SER A CA 1
ATOM 732 C C . SER A 1 96 ? -14.767 8.937 10.996 1.00 94.56 96 SER A C 1
ATOM 734 O O . SER A 1 96 ? -15.759 8.341 11.418 1.00 94.56 96 SER A O 1
ATOM 736 N N . LEU A 1 97 ? -13.531 8.512 11.251 1.00 95.00 97 LEU A N 1
ATOM 737 C CA . LEU A 1 97 ? -13.254 7.389 12.146 1.00 95.00 97 LEU A CA 1
ATOM 738 C C . LEU A 1 97 ? -13.470 7.791 13.604 1.00 95.00 97 LEU A C 1
ATOM 740 O O . LEU A 1 97 ? -14.113 7.056 14.353 1.00 95.00 97 LEU A O 1
ATOM 744 N N . LEU A 1 98 ? -12.993 8.976 13.988 1.00 96.06 98 LEU A N 1
ATOM 745 C CA . LEU A 1 98 ? -13.167 9.512 15.334 1.00 96.06 98 LEU A CA 1
ATOM 746 C C . LEU A 1 98 ? -14.642 9.735 15.672 1.00 96.06 98 LEU A C 1
ATOM 748 O O . LEU A 1 98 ? -15.063 9.415 16.782 1.00 96.06 98 LEU A O 1
ATOM 752 N N . SER A 1 99 ? -15.444 10.233 14.727 1.00 95.06 99 SER A N 1
ATOM 753 C CA . SER A 1 99 ? -16.878 10.422 14.952 1.00 95.06 99 SER A CA 1
ATOM 754 C C . SER A 1 99 ? -17.602 9.093 15.160 1.00 95.06 99 SER A C 1
ATOM 756 O O . SER A 1 99 ? -18.351 8.965 16.124 1.00 95.06 99 SER A O 1
ATOM 758 N N . LYS A 1 100 ? -17.312 8.077 14.337 1.00 95.69 100 LYS A N 1
ATOM 759 C CA . LYS A 1 100 ? -17.877 6.728 14.495 1.00 95.69 100 LYS A CA 1
ATOM 760 C C . LYS A 1 100 ? -17.500 6.106 15.836 1.00 95.69 100 LYS A C 1
ATOM 762 O O . LYS A 1 100 ? -18.377 5.640 16.551 1.00 95.69 100 LYS A O 1
ATOM 767 N N . LEU A 1 101 ? -16.219 6.155 16.207 1.00 96.56 101 LEU A N 1
ATOM 768 C CA . LEU A 1 101 ? -15.752 5.646 17.501 1.00 96.56 101 LEU A CA 1
ATOM 769 C C . LEU A 1 101 ? -16.433 6.358 18.672 1.00 96.56 101 LEU A C 1
ATOM 771 O O . LEU A 1 101 ? -16.831 5.710 19.637 1.00 96.56 101 LEU A O 1
ATOM 775 N N . LYS A 1 102 ? -16.599 7.681 18.581 1.00 96.50 102 LYS A N 1
ATOM 776 C CA . LYS A 1 102 ? -17.292 8.469 19.601 1.00 96.50 102 LYS A CA 1
ATOM 777 C C . LYS A 1 102 ? -18.757 8.050 19.734 1.00 96.50 102 LYS A C 1
ATOM 779 O O . LYS A 1 102 ? -19.216 7.864 20.856 1.00 96.50 102 LYS A O 1
ATOM 784 N N . THR A 1 103 ? -19.474 7.892 18.624 1.00 96.88 103 THR A N 1
ATOM 785 C CA . THR A 1 103 ? -20.886 7.483 18.633 1.00 96.88 103 THR A CA 1
ATOM 786 C C . THR A 1 103 ? -21.069 6.086 19.222 1.00 96.88 103 THR A C 1
ATOM 788 O O . THR A 1 103 ? -21.907 5.911 20.101 1.00 96.88 103 THR A O 1
ATOM 791 N N . GLU A 1 104 ? -20.250 5.117 18.808 1.00 96.94 104 GLU A N 1
ATOM 792 C CA . GLU A 1 104 ? -20.289 3.748 19.341 1.00 96.94 104 GLU A CA 1
ATOM 793 C C . GLU A 1 104 ? -20.002 3.715 20.848 1.00 96.94 104 GLU A C 1
ATOM 795 O O . GLU A 1 104 ? -20.707 3.057 21.612 1.00 96.94 104 GLU A O 1
ATOM 800 N N . LEU A 1 105 ? -19.001 4.476 21.306 1.00 96.88 105 LEU A N 1
ATOM 801 C CA . LEU A 1 105 ? -18.660 4.544 22.725 1.00 96.88 105 LEU A CA 1
ATOM 802 C C . LEU A 1 105 ? -19.793 5.154 23.561 1.00 96.88 105 LEU A C 1
ATOM 804 O O . LEU A 1 105 ? -20.097 4.638 24.635 1.00 96.88 105 LEU A O 1
ATOM 808 N N . VAL A 1 106 ? -20.421 6.229 23.077 1.00 97.00 106 VAL A N 1
ATOM 809 C CA . VAL A 1 106 ? -21.568 6.855 23.754 1.00 97.00 106 VAL A CA 1
ATOM 810 C C . VAL A 1 106 ? -22.736 5.876 23.833 1.00 97.00 106 VAL A C 1
ATOM 812 O O . VAL A 1 106 ? -23.252 5.664 24.927 1.00 97.00 106 VAL A O 1
ATOM 815 N N . SER A 1 107 ? -23.077 5.208 22.727 1.00 96.62 107 SER A N 1
ATOM 816 C CA . SER A 1 107 ? -24.158 4.217 22.705 1.00 96.62 107 SER A CA 1
ATOM 817 C C . SER A 1 107 ? -23.915 3.093 23.713 1.00 96.62 107 SER A C 1
ATOM 819 O O . SER A 1 107 ? -24.813 2.739 24.468 1.00 96.62 107 SER A O 1
ATOM 821 N N . LEU A 1 108 ? -22.688 2.565 23.789 1.00 96.25 108 LEU A N 1
ATOM 822 C CA . LEU A 1 108 ? -22.335 1.514 24.748 1.00 96.25 108 LEU A CA 1
ATOM 823 C C . LEU A 1 108 ? -22.458 1.970 26.206 1.00 96.25 108 LEU A C 1
ATOM 825 O O . LEU A 1 108 ? -22.862 1.186 27.070 1.00 96.25 108 LEU A O 1
ATOM 829 N N . ILE A 1 109 ? -22.088 3.218 26.495 1.00 96.31 109 ILE A N 1
ATOM 830 C CA . ILE A 1 109 ? -22.210 3.793 27.837 1.00 96.31 109 ILE A CA 1
ATOM 831 C C . ILE A 1 109 ? -23.689 3.963 28.199 1.00 96.31 109 ILE A C 1
ATOM 833 O O . ILE A 1 109 ? -24.091 3.544 29.286 1.00 96.31 109 ILE A O 1
ATOM 837 N N . GLU A 1 110 ? -24.499 4.516 27.298 1.00 95.50 110 GLU A N 1
ATOM 838 C CA . GLU A 1 110 ? -25.938 4.713 27.501 1.00 95.50 110 GLU A CA 1
ATOM 839 C C . GLU A 1 110 ? -26.666 3.384 27.727 1.00 95.50 110 GLU A C 1
ATOM 841 O O . GLU A 1 110 ? -27.384 3.240 28.719 1.00 95.50 110 GLU A O 1
ATOM 846 N N . ASP A 1 111 ? -26.408 2.377 26.888 1.00 95.69 111 ASP A N 1
ATOM 847 C CA . ASP A 1 111 ? -26.962 1.027 27.032 1.00 95.69 111 ASP A CA 1
ATOM 848 C C . ASP A 1 111 ? -26.625 0.408 28.391 1.00 95.69 111 ASP A C 1
ATOM 850 O O . ASP A 1 111 ? -27.468 -0.214 29.044 1.00 95.69 111 ASP A O 1
ATOM 854 N N . LYS A 1 112 ? -25.374 0.567 28.837 1.00 95.44 112 LYS A N 1
ATOM 855 C CA . LYS A 1 112 ? -24.923 0.011 30.113 1.00 95.44 112 LYS A CA 1
ATOM 856 C C . LYS A 1 112 ? -25.592 0.711 31.293 1.00 95.44 112 LYS A C 1
ATOM 858 O O . LYS A 1 112 ? -26.070 0.031 32.199 1.00 95.44 112 LYS A O 1
ATOM 863 N N . ILE A 1 113 ? -25.668 2.041 31.263 1.00 95.50 113 ILE A N 1
ATOM 864 C CA . ILE A 1 113 ? -26.333 2.835 32.303 1.00 95.50 113 ILE A CA 1
ATOM 865 C C . ILE A 1 113 ? -27.818 2.465 32.384 1.00 95.50 113 ILE A C 1
ATOM 867 O O . ILE A 1 113 ? -28.321 2.211 33.479 1.00 95.50 113 ILE A O 1
ATOM 871 N N . LEU A 1 114 ? -28.511 2.371 31.246 1.00 93.81 114 LEU A N 1
ATOM 872 C CA . LEU A 1 114 ? -29.925 1.992 31.198 1.00 93.81 114 LEU A CA 1
ATOM 873 C C . LEU A 1 114 ? -30.163 0.597 31.784 1.00 93.81 114 LEU A C 1
ATOM 875 O O . LEU A 1 114 ? -31.066 0.426 32.606 1.00 93.81 114 LEU A O 1
ATOM 879 N N . LYS A 1 115 ? -29.325 -0.387 31.435 1.00 93.19 115 LYS A N 1
ATOM 880 C CA . LYS A 1 115 ? -29.410 -1.749 31.987 1.00 93.19 115 LYS A CA 1
ATOM 881 C C . LYS A 1 115 ? -29.175 -1.782 33.496 1.00 93.19 115 LYS A C 1
ATOM 883 O O . LYS A 1 115 ? -29.897 -2.482 34.207 1.00 93.19 115 LYS A O 1
ATOM 888 N N . ASP A 1 116 ? -28.207 -1.019 34.002 1.00 92.81 116 ASP A N 1
ATOM 889 C CA . ASP A 1 116 ? -27.943 -0.931 35.442 1.00 92.81 116 ASP A CA 1
ATOM 890 C C . ASP A 1 116 ? -29.099 -0.261 36.203 1.00 92.81 116 ASP A C 1
ATOM 892 O O . ASP A 1 116 ? -29.475 -0.728 37.282 1.00 92.81 116 ASP A O 1
ATOM 896 N N . ILE A 1 117 ? -29.711 0.789 35.641 1.00 91.50 117 ILE A N 1
ATOM 897 C CA . ILE A 1 117 ? -30.896 1.436 36.226 1.00 91.50 117 ILE A CA 1
ATOM 898 C C . ILE A 1 117 ? -32.071 0.456 36.267 1.00 91.50 117 ILE A C 1
ATOM 900 O O . ILE A 1 117 ? -32.671 0.275 37.326 1.00 91.50 117 ILE A O 1
ATOM 904 N N . GLN A 1 118 ? -32.376 -0.223 35.157 1.00 88.00 118 GLN A N 1
ATOM 905 C CA . GLN A 1 118 ? -33.469 -1.201 35.093 1.00 88.00 118 GLN A CA 1
ATOM 906 C C . GLN A 1 118 ? -33.277 -2.342 36.095 1.00 88.00 118 GLN A C 1
ATOM 908 O O . GLN A 1 118 ? -34.218 -2.716 36.795 1.00 88.00 118 GLN A O 1
ATOM 913 N N . LYS A 1 119 ? -32.046 -2.851 36.228 1.00 89.25 119 LYS A N 1
ATOM 914 C CA . LYS A 1 119 ? -31.710 -3.888 37.209 1.00 89.25 119 LYS A CA 1
ATOM 915 C C . LYS A 1 119 ? -31.927 -3.414 38.647 1.00 89.25 119 LYS A C 1
ATOM 917 O O . LYS A 1 119 ? -32.432 -4.179 39.463 1.00 89.25 119 LYS A O 1
ATOM 922 N N . LYS A 1 120 ? -31.555 -2.171 38.967 1.00 86.06 120 LYS A N 1
ATOM 923 C CA . LYS A 1 120 ? -31.733 -1.604 40.312 1.00 86.06 120 LYS A CA 1
ATOM 924 C C . LYS A 1 120 ? -33.193 -1.304 40.634 1.00 86.06 120 LYS A C 1
ATOM 926 O O . LYS A 1 120 ? -33.624 -1.620 41.734 1.00 86.06 120 LYS A O 1
ATOM 931 N N . VAL A 1 121 ? -33.955 -0.748 39.691 1.00 81.50 121 VAL A N 1
ATOM 932 C CA . VAL A 1 121 ? -35.383 -0.438 39.883 1.00 81.50 121 VAL A CA 1
ATOM 933 C C . VAL A 1 121 ? -36.215 -1.715 40.007 1.00 81.50 121 VAL A C 1
ATOM 935 O O . VAL A 1 121 ? -37.058 -1.803 40.893 1.00 81.50 121 VAL A O 1
ATOM 938 N N . GLY A 1 122 ? -35.941 -2.738 39.191 1.00 71.44 122 GLY A N 1
ATOM 939 C CA . GLY A 1 122 ? -36.613 -4.038 39.297 1.00 71.44 122 GLY A CA 1
ATOM 940 C C . GLY A 1 122 ? -36.306 -4.804 40.591 1.00 71.44 122 GLY A C 1
ATOM 941 O O . GLY A 1 122 ? -37.048 -5.711 40.952 1.00 71.44 122 GLY A O 1
ATOM 942 N N . ALA A 1 123 ? -35.234 -4.437 41.299 1.00 68.62 123 ALA A N 1
ATOM 943 C CA . ALA A 1 123 ? -34.846 -5.035 42.573 1.00 68.62 123 ALA A CA 1
ATOM 944 C C . ALA A 1 123 ? -35.429 -4.308 43.799 1.00 68.62 123 ALA A C 1
ATOM 946 O O . ALA A 1 123 ? -35.161 -4.738 44.919 1.00 68.62 123 ALA A O 1
ATOM 947 N N . ILE A 1 124 ? -36.203 -3.228 43.619 1.00 66.56 124 ILE A N 1
ATOM 948 C CA . ILE A 1 124 ? -36.877 -2.537 44.725 1.00 66.56 124 ILE A CA 1
ATOM 949 C C . ILE A 1 124 ? -38.088 -3.385 45.147 1.00 66.56 124 ILE A C 1
ATOM 951 O O . ILE A 1 124 ? -39.030 -3.524 44.362 1.00 66.56 124 ILE A O 1
ATOM 955 N N . PRO A 1 125 ? -38.108 -3.956 46.367 1.00 62.81 125 PRO A N 1
ATOM 956 C CA . PRO A 1 125 ? -39.284 -4.650 46.869 1.00 62.81 125 PRO A CA 1
ATOM 957 C C . PRO A 1 125 ? -40.442 -3.656 46.960 1.00 62.81 125 PRO A C 1
ATOM 959 O O . PRO A 1 125 ? -40.296 -2.579 47.537 1.00 62.81 125 PRO A O 1
ATOM 962 N N . GLN A 1 126 ? -41.593 -4.020 46.394 1.00 60.16 126 GLN A N 1
ATOM 963 C CA . GLN A 1 126 ? -42.848 -3.302 46.608 1.00 60.16 126 GLN A CA 1
ATOM 964 C C . GLN A 1 126 ? -43.106 -3.251 48.119 1.00 60.16 126 GLN A C 1
ATOM 966 O O . GLN A 1 126 ? -43.449 -4.269 48.725 1.00 60.16 126 GLN A O 1
ATOM 971 N N . VAL A 1 127 ? -42.910 -2.086 48.741 1.00 57.16 127 VAL A N 1
ATOM 972 C CA . VAL A 1 127 ? -43.331 -1.845 50.123 1.00 57.16 127 VAL A CA 1
ATOM 973 C C . VAL A 1 127 ? -44.855 -1.856 50.100 1.00 57.16 127 VAL A C 1
ATOM 975 O O . VAL A 1 127 ? -45.498 -0.853 49.801 1.00 57.16 127 VAL A O 1
ATOM 978 N N . LYS A 1 128 ? -45.440 -3.032 50.342 1.00 54.25 128 LYS A N 1
ATOM 979 C CA . LYS A 1 128 ? -46.864 -3.179 50.628 1.00 54.25 128 LYS A CA 1
ATOM 980 C C . LYS A 1 128 ? -47.123 -2.382 51.903 1.00 54.25 128 LYS A C 1
ATOM 982 O O . LYS A 1 128 ? -46.748 -2.812 52.990 1.00 54.25 128 LYS A O 1
ATOM 987 N N . ALA A 1 129 ? -47.698 -1.194 51.753 1.00 55.72 129 ALA A N 1
ATOM 988 C CA . ALA A 1 129 ? -48.240 -0.441 52.867 1.00 55.72 129 ALA A CA 1
ATOM 989 C C . ALA A 1 129 ? -49.371 -1.279 53.480 1.00 55.72 129 ALA A C 1
ATOM 991 O O . ALA A 1 129 ? -50.463 -1.355 52.925 1.00 55.72 129 ALA A O 1
ATOM 992 N N . HIS A 1 130 ? -49.085 -1.953 54.593 1.00 53.28 130 HIS A N 1
ATOM 993 C CA . HIS A 1 130 ? -50.117 -2.408 55.513 1.00 53.28 130 HIS A CA 1
ATOM 994 C C . HIS A 1 130 ? -50.624 -1.168 56.258 1.00 53.28 130 HIS A C 1
ATOM 996 O O . HIS A 1 130 ? -50.074 -0.780 57.285 1.00 53.28 130 HIS A O 1
ATOM 1002 N N . LEU A 1 131 ? -51.623 -0.505 55.677 1.00 57.62 131 LEU A N 1
ATOM 1003 C CA . LEU A 1 131 ? -52.583 0.299 56.424 1.00 57.62 131 LEU A CA 1
ATOM 1004 C C . LEU A 1 131 ? -53.819 -0.579 56.601 1.00 57.62 131 LEU A C 1
ATOM 1006 O O . LEU A 1 131 ? -54.713 -0.528 55.772 1.00 57.62 131 LEU A O 1
ATOM 1010 N N . ASP A 1 132 ? -53.822 -1.409 57.636 1.00 57.56 132 ASP A N 1
ATOM 1011 C CA . ASP A 1 132 ? -55.049 -1.927 58.236 1.00 57.56 132 ASP A CA 1
ATOM 1012 C C . ASP A 1 132 ? -54.762 -2.259 59.708 1.00 57.56 132 ASP A C 1
ATOM 1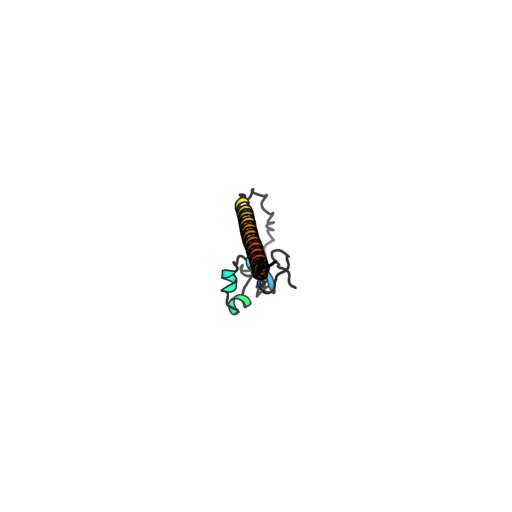014 O O . ASP A 1 132 ? -53.767 -2.913 60.016 1.00 57.56 132 ASP A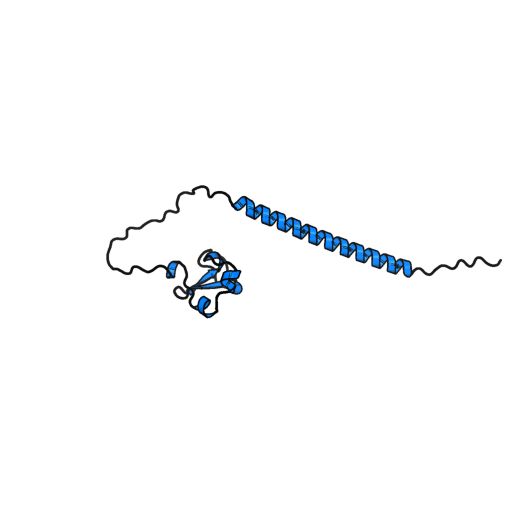 O 1
ATOM 1018 N N . GLU A 1 133 ? -55.660 -1.765 60.565 1.00 53.72 133 GLU A N 1
ATOM 1019 C CA . GLU A 1 133 ? -55.826 -2.008 62.009 1.00 53.72 133 GLU A CA 1
ATOM 1020 C C . GLU A 1 133 ? -54.799 -1.393 62.980 1.00 53.72 133 GLU A C 1
ATOM 1022 O O . GLU A 1 133 ? -53.782 -2.008 63.288 1.00 53.72 133 GLU A O 1
ATOM 1027 N N . VAL A 1 134 ? -55.124 -0.206 63.530 1.00 50.75 134 VAL A N 1
ATOM 1028 C CA . VAL A 1 134 ? -55.585 -0.005 64.933 1.00 50.75 134 VAL A CA 1
ATOM 1029 C C . VAL A 1 134 ? -56.465 1.245 65.005 1.00 50.75 134 VAL A C 1
ATOM 1031 O O . VAL A 1 134 ? -56.050 2.286 64.449 1.00 50.75 134 VAL A O 1
#